Protein AF-A0A086MCC2-F1 (afdb_monomer)

Foldseek 3Di:
DFEAEPVRDTQFDFPAWWAWPPPRFIWTWGWGDDPDPPDTFIATHGPVQWDDDPPYIYGDPDGSVVRVVGDTDDPPVNGIDGPPPPPPPPPPDD

pLDDT: mean 74.17, std 14.87, range [43.88, 90.19]

Radius of gyration: 15.37 Å; Cα contacts (8 Å, |Δi|>4): 164; chains: 1; bounding box: 36×29×47 Å

Solvent-accessible surface area (backbone atoms only — not comparable to full-atom values): 5680 Å² total; per-residue (Å²): 81,49,31,27,37,87,86,67,45,79,63,35,36,44,79,49,59,32,33,30,74,86,81,69,48,54,25,35,34,32,40,32,81,29,78,87,90,56,73,61,44,40,31,63,40,54,54,89,43,46,41,80,58,88,79,37,33,32,46,69,80,62,56,71,75,56,60,74,73,48,69,63,55,67,93,51,81,83,60,49,44,72,66,81,65,79,70,76,77,79,72,82,80,129

Sequence (94 aa):
MDLVGADGKGIGDIEGVVENNTDKKQFVVIERGGFLGFGAKAITLPLENIAVQGEKVTLRNMDVAQLAGLAEFKNDSNAFRDLDDRQQISVPQQ

Mean predicted aligned error: 10.33 Å

Nearest PDB structures (foldseek):
  3t6d-assembly1_H  TM=7.095E-01  e=4.259E-03  Blastochloris viridis
  3a1p-assembly2_C  TM=6.586E-01  e=1.941E-01  Thermus thermophilus HB8
  3h9n-assembly1_A  TM=6.160E-01  e=1.037E-01  Haemophilus influenzae
  6g4j-assembly1_A  TM=5.128E-01  e=5.935E+00  Bacillus subtilis subsp. subtilis str. 168
  7phv-assembly1_A  TM=3.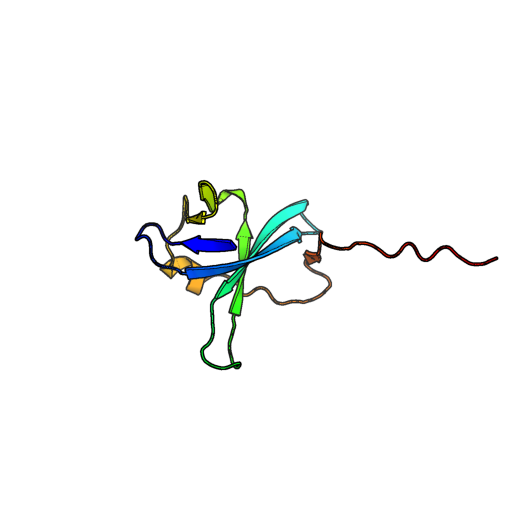300E-01  e=9.913E+00  Plasmodium falciparum 3D7

Structure (mmCIF, N/CA/C/O backbone):
data_AF-A0A086MCC2-F1
#
_entry.id   AF-A0A086MCC2-F1
#
loop_
_atom_site.group_PDB
_atom_site.id
_atom_site.type_symbol
_atom_site.label_atom_id
_atom_site.label_alt_id
_atom_site.label_comp_id
_atom_site.label_asym_id
_atom_site.label_entity_id
_atom_site.label_seq_id
_atom_site.pdbx_PDB_ins_code
_atom_site.Cartn_x
_atom_site.Cartn_y
_atom_site.Cartn_z
_atom_site.occupancy
_atom_site.B_iso_or_equ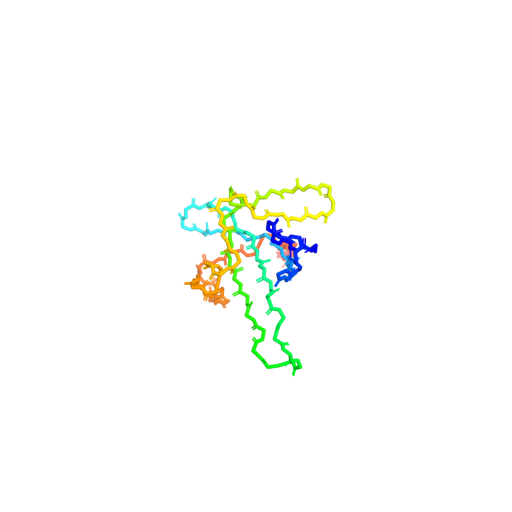iv
_atom_site.auth_seq_id
_atom_site.auth_comp_id
_atom_site.auth_asym_id
_atom_site.auth_atom_id
_atom_site.pdbx_PDB_model_num
ATOM 1 N N . MET A 1 1 ? -1.164 -10.144 3.523 1.00 84.25 1 MET A N 1
ATOM 2 C CA . MET A 1 1 ? -2.593 -10.455 3.247 1.00 84.25 1 MET A CA 1
ATOM 3 C C . MET A 1 1 ? -2.794 -10.406 1.746 1.00 84.25 1 MET A C 1
ATOM 5 O O . MET A 1 1 ? -2.248 -9.494 1.136 1.00 84.25 1 MET A O 1
ATOM 9 N N . ASP A 1 2 ? -3.588 -11.306 1.172 1.00 88.38 2 ASP A N 1
ATOM 10 C CA . ASP A 1 2 ? -3.737 -11.371 -0.286 1.00 88.38 2 ASP A CA 1
ATOM 11 C C . ASP A 1 2 ? -4.689 -10.281 -0.792 1.00 88.38 2 ASP A C 1
ATOM 13 O O . ASP A 1 2 ? -5.840 -10.169 -0.339 1.00 88.38 2 ASP A O 1
ATOM 17 N N . LEU A 1 3 ? -4.230 -9.510 -1.779 1.00 87.81 3 LEU A N 1
ATOM 18 C CA . LEU A 1 3 ? -5.082 -8.610 -2.542 1.00 87.81 3 LEU A CA 1
ATOM 19 C C . LEU A 1 3 ? -5.599 -9.332 -3.786 1.00 87.81 3 LEU A C 1
ATOM 21 O O . LEU A 1 3 ? -4.833 -9.725 -4.668 1.00 87.81 3 LEU A O 1
ATOM 25 N N . VAL A 1 4 ? -6.919 -9.438 -3.890 1.00 89.31 4 VAL A N 1
ATOM 26 C CA . VAL A 1 4 ? -7.616 -10.049 -5.020 1.00 89.31 4 VAL A CA 1
ATOM 27 C C . VAL A 1 4 ? -8.444 -9.021 -5.789 1.00 89.31 4 VAL A C 1
ATOM 29 O O . VAL A 1 4 ? -9.061 -8.114 -5.226 1.00 89.31 4 VAL A O 1
ATOM 32 N N . GLY A 1 5 ? -8.458 -9.160 -7.111 1.00 86.00 5 GLY A N 1
ATOM 33 C CA . GLY A 1 5 ? -9.313 -8.376 -7.991 1.00 86.00 5 GLY A CA 1
ATOM 34 C C . GLY A 1 5 ? -10.776 -8.786 -7.892 1.00 86.00 5 GLY A C 1
ATOM 35 O O . GLY A 1 5 ? -11.119 -9.826 -7.329 1.00 86.00 5 GLY A O 1
ATOM 36 N N . ALA A 1 6 ? -11.646 -7.978 -8.498 1.00 81.75 6 ALA A N 1
ATOM 37 C CA . ALA A 1 6 ? -13.063 -8.311 -8.643 1.00 81.75 6 ALA A CA 1
ATOM 38 C C . ALA A 1 6 ? -13.286 -9.608 -9.451 1.00 81.75 6 ALA A C 1
ATOM 40 O O . ALA A 1 6 ? -14.299 -10.279 -9.277 1.00 81.75 6 ALA A O 1
ATOM 41 N N . ASP A 1 7 ? -12.321 -9.992 -10.293 1.00 82.25 7 ASP A N 1
ATOM 42 C CA . ASP A 1 7 ? -12.296 -11.255 -11.037 1.00 82.25 7 ASP A CA 1
ATOM 43 C C . ASP A 1 7 ? -11.765 -12.446 -10.213 1.00 82.25 7 ASP A C 1
ATOM 45 O O . ASP A 1 7 ? -11.639 -13.554 -10.734 1.00 82.25 7 ASP A O 1
ATOM 49 N N . GLY A 1 8 ? -11.441 -12.228 -8.934 1.00 82.31 8 GLY A N 1
ATOM 50 C CA . GLY A 1 8 ? -10.912 -13.239 -8.022 1.00 82.31 8 GLY A CA 1
ATOM 51 C C . GLY A 1 8 ? -9.436 -13.577 -8.234 1.00 82.31 8 GLY A C 1
ATOM 52 O O . GLY A 1 8 ? -8.928 -14.479 -7.566 1.00 82.31 8 GLY A O 1
ATOM 53 N N . LYS A 1 9 ? -8.728 -12.884 -9.136 1.00 83.19 9 LYS A N 1
ATOM 54 C CA . LYS A 1 9 ? -7.296 -13.117 -9.360 1.00 83.19 9 LYS A CA 1
ATOM 55 C C . LYS A 1 9 ? -6.448 -12.382 -8.333 1.00 83.19 9 LYS A C 1
ATOM 57 O O . LYS A 1 9 ? -6.737 -11.238 -7.991 1.00 83.19 9 LYS A O 1
ATOM 62 N N . GLY A 1 10 ? -5.374 -13.029 -7.885 1.00 85.50 10 GLY A N 1
ATOM 63 C CA . GLY A 1 10 ? -4.358 -12.395 -7.047 1.00 85.50 10 GLY A CA 1
ATOM 64 C C . GLY A 1 10 ? -3.664 -11.262 -7.801 1.00 85.50 10 GLY A C 1
ATOM 65 O O . GLY A 1 10 ? -3.174 -11.456 -8.913 1.00 85.50 10 GLY A O 1
ATOM 66 N N . ILE A 1 11 ? -3.665 -10.076 -7.202 1.00 85.19 11 ILE A N 1
ATOM 67 C CA . ILE A 1 11 ? -3.009 -8.869 -7.717 1.00 85.19 11 ILE A CA 1
ATOM 68 C C . ILE A 1 11 ? -1.608 -8.731 -7.120 1.00 85.19 11 ILE A C 1
ATOM 70 O O . ILE A 1 11 ? -0.685 -8.287 -7.804 1.00 85.19 11 ILE A O 1
ATOM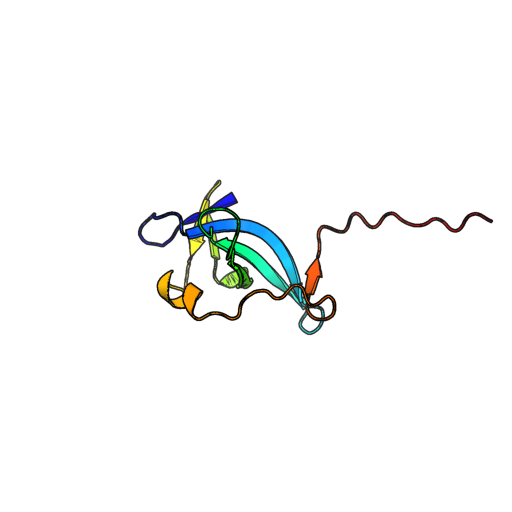 74 N N . GLY A 1 12 ? -1.477 -9.070 -5.840 1.00 86.19 12 GLY A N 1
ATOM 75 C CA . GLY A 1 12 ? -0.268 -8.905 -5.047 1.00 86.19 12 GLY A CA 1
ATOM 76 C C . GLY A 1 12 ? -0.564 -9.050 -3.560 1.00 86.19 12 GLY A C 1
ATOM 77 O O . GLY A 1 12 ? -1.651 -9.494 -3.175 1.00 86.19 12 GLY A O 1
ATOM 78 N N . ASP A 1 13 ? 0.389 -8.610 -2.751 1.00 87.12 13 ASP A N 1
ATOM 79 C CA . ASP A 1 13 ? 0.390 -8.789 -1.307 1.00 87.12 13 ASP A CA 1
ATOM 80 C C . ASP A 1 13 ? 0.338 -7.438 -0.599 1.00 87.12 13 ASP A C 1
ATOM 82 O O . ASP A 1 13 ? 0.992 -6.474 -0.994 1.00 87.12 13 ASP A O 1
ATOM 86 N N . ILE A 1 14 ? -0.486 -7.348 0.443 1.00 86.94 14 ILE A N 1
ATOM 87 C CA . ILE A 1 14 ? -0.507 -6.180 1.324 1.00 86.94 14 ILE A CA 1
ATOM 88 C C . ILE A 1 14 ? 0.621 -6.324 2.337 1.00 86.94 14 ILE A C 1
ATOM 90 O O . ILE A 1 14 ? 0.571 -7.236 3.170 1.00 86.94 14 ILE A O 1
ATOM 94 N N . GLU A 1 15 ? 1.560 -5.383 2.271 1.00 85.88 15 GLU A N 1
ATOM 95 C CA . GLU A 1 15 ? 2.709 -5.254 3.172 1.00 85.88 15 GLU A CA 1
ATOM 96 C C . GLU A 1 15 ? 2.313 -4.567 4.483 1.00 85.88 15 GLU A C 1
ATOM 98 O O . GLU A 1 15 ? 2.708 -4.988 5.566 1.00 85.88 15 GLU A O 1
ATOM 103 N N . GLY A 1 16 ? 1.483 -3.522 4.406 1.00 86.19 16 GLY A N 1
ATOM 104 C CA . GLY A 1 16 ? 1.115 -2.748 5.587 1.00 86.19 16 GLY A CA 1
ATOM 105 C C . GLY A 1 16 ? 0.224 -1.548 5.297 1.00 86.19 16 GLY A C 1
ATOM 106 O O . GLY A 1 16 ? -0.332 -1.402 4.205 1.00 86.19 16 GLY A O 1
ATOM 107 N N . VAL A 1 17 ? 0.078 -0.684 6.303 1.00 86.75 17 VAL A N 1
ATOM 108 C CA . VAL A 1 17 ? -0.690 0.565 6.223 1.00 86.75 17 VAL A CA 1
ATOM 109 C C . VAL A 1 17 ? 0.207 1.732 6.611 1.00 86.75 17 VAL A C 1
ATOM 111 O O . VAL A 1 17 ? 0.798 1.736 7.688 1.00 86.75 17 VAL A O 1
ATOM 114 N N . VAL A 1 18 ? 0.260 2.744 5.753 1.00 85.50 18 VAL A N 1
ATOM 115 C CA . VAL A 1 18 ? 0.996 3.991 5.974 1.00 85.50 18 VAL A CA 1
ATOM 116 C C . VAL A 1 18 ? 0.031 5.157 6.118 1.00 85.50 18 VAL A C 1
ATOM 118 O O . VAL A 1 18 ? -1.070 5.149 5.563 1.00 85.50 18 VAL A O 1
ATOM 121 N N . GLU A 1 19 ? 0.448 6.188 6.843 1.00 85.75 19 GLU A N 1
ATOM 122 C CA . GLU A 1 19 ? -0.274 7.456 6.923 1.00 85.75 19 GLU A CA 1
ATOM 123 C C . GLU A 1 19 ? 0.517 8.541 6.199 1.00 85.75 19 GLU A C 1
ATOM 125 O O . GLU A 1 19 ? 1.730 8.695 6.376 1.00 85.75 19 GLU A O 1
ATOM 130 N N . ASN A 1 20 ? -0.178 9.320 5.376 1.00 80.75 20 ASN A N 1
ATOM 131 C CA . ASN A 1 20 ? 0.404 10.504 4.770 1.00 80.75 20 ASN A CA 1
ATOM 132 C C . ASN A 1 20 ? 0.490 11.628 5.814 1.00 80.75 20 ASN A C 1
ATOM 134 O O . ASN A 1 20 ? -0.495 12.003 6.451 1.00 80.75 20 ASN A O 1
ATOM 138 N N . ASN A 1 21 ? 1.683 12.199 5.975 1.00 78.50 21 ASN A N 1
ATOM 139 C CA . ASN A 1 21 ? 1.936 13.233 6.979 1.00 78.50 21 ASN A CA 1
ATOM 140 C C . ASN A 1 21 ? 1.232 14.568 6.689 1.00 78.50 21 ASN A C 1
ATOM 142 O O . ASN A 1 21 ? 1.017 15.346 7.616 1.00 78.50 21 ASN A O 1
ATOM 146 N N . THR A 1 22 ? 0.886 14.831 5.427 1.00 78.50 22 THR A N 1
ATOM 147 C CA . THR A 1 22 ? 0.288 16.092 4.974 1.00 78.50 22 THR A CA 1
ATOM 148 C C . THR A 1 22 ? -1.214 16.129 5.225 1.00 78.50 22 THR A C 1
ATOM 150 O O . THR A 1 22 ? -1.716 17.095 5.792 1.00 78.50 22 THR A O 1
ATOM 153 N N . ASP A 1 23 ? -1.938 15.091 4.804 1.00 82.94 23 ASP A N 1
ATOM 154 C CA . ASP A 1 23 ? -3.406 15.058 4.849 1.00 82.94 23 ASP A CA 1
ATOM 155 C C . ASP A 1 23 ? -3.974 14.056 5.864 1.00 82.94 23 ASP A C 1
ATOM 157 O O . ASP A 1 23 ? -5.193 13.955 6.001 1.00 82.94 23 ASP A O 1
ATOM 161 N N . LYS A 1 24 ? -3.105 13.337 6.590 1.00 82.12 24 LYS A N 1
ATOM 162 C CA . LYS A 1 24 ? -3.478 12.336 7.600 1.00 82.12 24 LYS A CA 1
ATOM 163 C C . LYS A 1 24 ? -4.352 11.204 7.061 1.00 82.12 24 LYS A C 1
ATOM 165 O O . LYS A 1 24 ? -5.032 10.524 7.827 1.00 82.12 24 LYS A O 1
ATOM 170 N N . LYS A 1 25 ? -4.338 10.970 5.745 1.00 86.00 25 LYS A N 1
ATOM 171 C CA . LYS A 1 25 ? -5.051 9.842 5.145 1.00 86.00 25 LYS A CA 1
ATOM 172 C C . LYS A 1 25 ? -4.235 8.562 5.254 1.00 86.00 25 LYS A C 1
ATOM 174 O O . LYS A 1 25 ? -3.012 8.569 5.113 1.00 86.00 25 LYS A O 1
ATOM 179 N N . GLN A 1 26 ? -4.944 7.460 5.473 1.00 87.75 26 GLN A N 1
ATOM 180 C CA . GLN A 1 26 ? -4.361 6.128 5.556 1.00 87.75 26 GLN A CA 1
ATOM 181 C C . GLN A 1 26 ? -4.383 5.445 4.187 1.00 87.75 26 GLN A C 1
ATOM 183 O O . GLN A 1 26 ? -5.401 5.437 3.485 1.00 87.75 26 GLN A O 1
ATOM 188 N N . PHE A 1 27 ? -3.261 4.829 3.838 1.00 87.31 27 PHE A N 1
ATOM 189 C 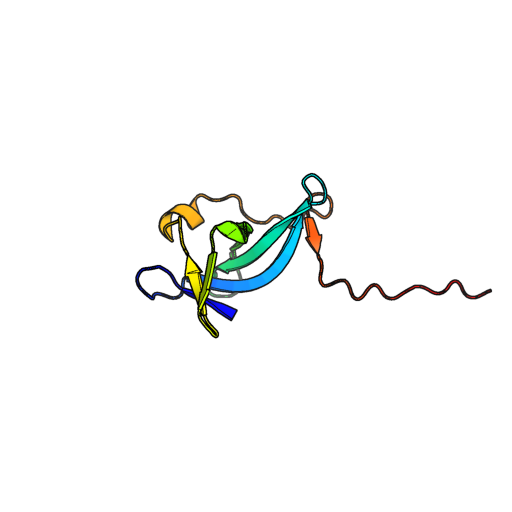CA . PHE A 1 27 ? -3.059 4.114 2.590 1.00 87.31 27 PHE A CA 1
ATOM 190 C C . PHE A 1 27 ? -2.536 2.714 2.888 1.00 87.31 27 PHE A C 1
ATOM 192 O O . PHE A 1 27 ? -1.653 2.548 3.722 1.00 87.31 27 PHE A O 1
ATOM 199 N N . VAL A 1 28 ? -3.046 1.706 2.190 1.00 88.56 28 VAL A N 1
ATOM 200 C CA . VAL A 1 28 ? -2.440 0.375 2.187 1.00 88.56 28 VAL A CA 1
ATOM 201 C C . VAL A 1 28 ? -1.285 0.346 1.199 1.00 88.56 28 VAL A C 1
ATOM 203 O O . VAL A 1 28 ? -1.409 0.865 0.088 1.00 88.56 28 VAL A O 1
ATOM 206 N N . VAL A 1 29 ? -0.177 -0.265 1.598 1.00 87.31 29 VAL A N 1
ATOM 207 C CA . VAL A 1 29 ? 0.958 -0.548 0.721 1.00 87.31 29 VAL A CA 1
ATOM 208 C C . VAL A 1 29 ? 0.770 -1.948 0.161 1.00 87.31 29 VAL A C 1
ATOM 210 O O . VAL A 1 29 ? 0.595 -2.909 0.910 1.00 87.31 29 VAL A O 1
ATOM 213 N N . ILE A 1 30 ? 0.770 -2.043 -1.163 1.00 87.06 30 ILE A N 1
ATOM 214 C CA . ILE A 1 30 ? 0.605 -3.292 -1.896 1.00 87.06 30 ILE A CA 1
ATOM 215 C C . ILE A 1 30 ? 1.849 -3.511 -2.734 1.00 87.06 30 ILE A C 1
ATOM 217 O O . ILE A 1 30 ? 2.174 -2.682 -3.588 1.00 87.06 30 ILE A O 1
ATOM 221 N N . GLU A 1 31 ? 2.501 -4.646 -2.541 1.00 83.62 31 GLU A N 1
ATOM 222 C CA . GLU A 1 31 ? 3.569 -5.101 -3.410 1.00 83.62 31 GLU A CA 1
ATOM 223 C C . GLU A 1 31 ? 2.989 -5.986 -4.514 1.00 83.62 31 GLU A C 1
ATOM 225 O O . GLU A 1 31 ? 2.337 -7.002 -4.265 1.00 83.62 31 GLU A O 1
ATOM 230 N N . ARG A 1 32 ? 3.204 -5.592 -5.773 1.00 83.00 32 ARG A N 1
ATOM 231 C CA . ARG A 1 32 ? 2.887 -6.450 -6.917 1.00 83.00 32 ARG A CA 1
ATOM 232 C C . ARG A 1 32 ? 4.159 -7.137 -7.387 1.00 83.00 32 ARG A C 1
ATOM 234 O O . ARG A 1 32 ? 5.096 -6.468 -7.833 1.00 83.00 32 ARG A O 1
ATOM 241 N N . GLY A 1 33 ? 4.150 -8.466 -7.298 1.00 64.56 33 GLY A N 1
ATOM 242 C CA . GLY A 1 33 ? 5.292 -9.329 -7.578 1.00 64.56 33 GLY A CA 1
ATOM 243 C C . GLY A 1 33 ? 5.935 -9.068 -8.942 1.00 64.56 33 GLY A C 1
ATOM 244 O O . GLY A 1 33 ? 5.334 -9.298 -9.993 1.00 64.56 33 GLY A O 1
ATOM 245 N N . GLY A 1 34 ? 7.189 -8.617 -8.902 1.00 57.12 34 GLY A N 1
ATOM 246 C CA . GLY A 1 34 ? 8.131 -8.695 -10.010 1.00 57.12 34 GLY A CA 1
ATOM 247 C C . GLY A 1 34 ? 8.783 -10.073 -10.001 1.00 57.12 34 GLY A C 1
ATOM 248 O O . GLY A 1 34 ? 9.219 -10.556 -8.957 1.00 57.12 34 GLY A O 1
ATOM 249 N N . PHE A 1 35 ? 8.834 -10.745 -11.147 1.00 48.25 35 PHE A N 1
ATOM 250 C CA . PHE A 1 35 ? 9.517 -12.032 -11.234 1.0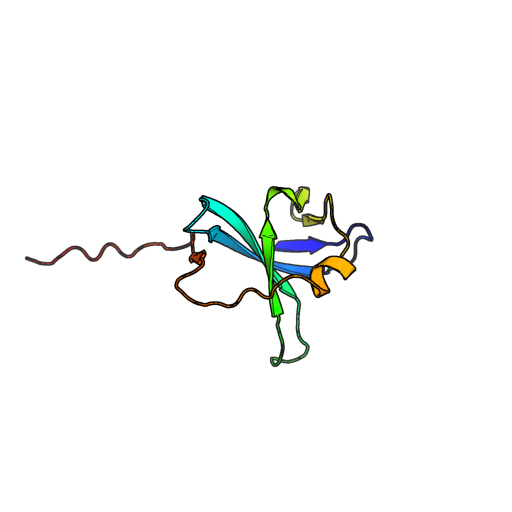0 48.25 35 PHE A CA 1
ATOM 251 C C . PHE A 1 35 ? 11.004 -11.862 -10.851 1.00 48.25 35 PHE A C 1
ATOM 253 O O . PHE A 1 35 ? 11.719 -11.080 -11.470 1.00 48.25 35 PHE A O 1
ATOM 260 N N . LEU A 1 36 ? 11.473 -12.629 -9.857 1.00 56.28 36 LEU A N 1
ATOM 261 C CA . LEU A 1 36 ? 12.897 -12.875 -9.559 1.00 56.28 36 LEU A CA 1
ATOM 262 C C . LEU A 1 36 ? 13.741 -11.657 -9.117 1.00 56.28 36 LEU A C 1
ATOM 264 O O . LEU A 1 36 ? 14.866 -11.475 -9.579 1.00 56.28 36 LEU A O 1
ATOM 268 N N . GLY A 1 37 ? 13.245 -10.852 -8.174 1.00 50.78 37 GLY A N 1
ATOM 269 C CA . GLY A 1 37 ? 14.100 -9.926 -7.407 1.00 50.78 37 GLY A CA 1
ATOM 270 C C . GLY A 1 37 ? 14.531 -8.646 -8.131 1.00 50.78 37 GLY A C 1
ATOM 271 O O . GLY A 1 37 ? 15.281 -7.853 -7.568 1.00 50.78 37 GLY A O 1
ATOM 272 N N . PHE A 1 38 ? 14.025 -8.398 -9.341 1.00 52.78 38 PHE A N 1
ATOM 273 C CA . PHE A 1 38 ? 14.150 -7.119 -10.036 1.00 52.78 38 PHE A CA 1
ATOM 274 C C . PHE A 1 38 ? 12.767 -6.646 -10.492 1.00 52.78 38 PHE A C 1
ATOM 276 O O . PHE A 1 38 ? 12.100 -7.308 -11.282 1.00 52.78 38 PHE A O 1
ATOM 283 N N . GLY A 1 39 ? 12.337 -5.477 -10.011 1.00 58.88 39 GLY A N 1
ATOM 284 C CA . GLY A 1 39 ? 11.123 -4.817 -10.503 1.00 58.88 39 GLY A CA 1
ATOM 285 C C . GLY A 1 39 ? 9.833 -5.133 -9.747 1.00 58.88 39 GLY A C 1
ATOM 286 O O . GLY A 1 39 ? 8.758 -4.915 -10.305 1.00 58.88 39 GLY A O 1
ATOM 287 N N . ALA A 1 40 ? 9.915 -5.609 -8.499 1.00 68.38 40 ALA A N 1
ATOM 288 C CA . ALA A 1 40 ? 8.775 -5.523 -7.590 1.00 68.38 40 ALA A CA 1
ATOM 289 C C . ALA A 1 40 ? 8.383 -4.046 -7.432 1.00 68.38 40 ALA A C 1
ATOM 291 O O . ALA A 1 40 ? 9.238 -3.184 -7.210 1.00 68.38 40 ALA A O 1
ATOM 292 N N . LYS A 1 41 ? 7.099 -3.750 -7.634 1.00 75.75 41 LYS A N 1
ATOM 293 C CA . LYS A 1 41 ? 6.563 -2.389 -7.555 1.00 75.75 41 LYS A CA 1
ATOM 294 C C . LYS A 1 41 ? 5.605 -2.324 -6.383 1.00 75.75 41 LYS A C 1
ATOM 296 O O . LYS A 1 41 ? 4.570 -2.991 -6.400 1.00 75.75 41 LYS A O 1
ATOM 301 N N . ALA A 1 42 ? 5.949 -1.496 -5.406 1.00 80.19 42 ALA A N 1
ATOM 302 C CA . ALA A 1 42 ? 5.039 -1.111 -4.347 1.00 80.19 42 ALA A CA 1
ATOM 303 C C . ALA A 1 42 ? 4.123 0.009 -4.854 1.00 80.19 42 ALA A C 1
ATOM 305 O O . ALA A 1 42 ? 4.573 0.944 -5.519 1.00 80.19 42 ALA A O 1
ATOM 306 N N . ILE A 1 43 ? 2.834 -0.080 -4.552 1.00 84.31 43 ILE A N 1
ATOM 307 C CA . ILE A 1 43 ? 1.838 0.961 -4.823 1.00 84.31 43 ILE A CA 1
ATOM 308 C C . ILE A 1 43 ? 1.057 1.249 -3.544 1.00 84.31 43 ILE A C 1
ATOM 310 O O . ILE A 1 43 ? 0.842 0.350 -2.731 1.00 84.31 43 ILE A O 1
ATOM 314 N N . THR A 1 44 ? 0.609 2.490 -3.371 1.00 85.81 44 THR A N 1
ATOM 315 C CA . THR A 1 44 ? -0.275 2.869 -2.265 1.00 85.81 44 THR A CA 1
ATOM 316 C C . THR A 1 44 ? -1.708 3.040 -2.739 1.00 85.81 44 THR A C 1
ATOM 318 O O . THR A 1 44 ? -1.978 3.710 -3.737 1.00 85.81 44 THR A O 1
ATOM 321 N N . LEU A 1 45 ? -2.649 2.454 -2.000 1.00 85.12 45 LEU A N 1
ATOM 322 C CA . LEU A 1 45 ? -4.080 2.625 -2.232 1.00 85.12 45 LEU A CA 1
ATOM 323 C C . LEU A 1 45 ? -4.766 3.217 -1.003 1.00 85.12 45 LEU A C 1
ATOM 325 O O . LEU A 1 45 ? -4.548 2.724 0.099 1.00 85.12 45 LEU A O 1
ATOM 329 N N . PRO A 1 46 ? -5.636 4.227 -1.164 1.00 88.19 46 PRO A N 1
ATOM 330 C CA . PRO A 1 46 ? -6.488 4.688 -0.075 1.00 88.19 46 PRO A CA 1
ATOM 331 C C . PRO A 1 46 ? -7.305 3.531 0.509 1.00 88.19 46 PRO A C 1
ATOM 333 O O . PRO A 1 46 ? -7.899 2.760 -0.252 1.00 88.19 46 PRO A O 1
ATOM 336 N N . LEU A 1 47 ? -7.387 3.432 1.842 1.00 87.44 47 LEU A N 1
ATOM 337 C CA . LEU A 1 47 ? -8.172 2.377 2.507 1.00 87.44 47 LEU A CA 1
ATOM 338 C C . LEU A 1 47 ? -9.642 2.352 2.051 1.00 87.44 47 LEU A C 1
ATOM 340 O O . LEU A 1 47 ? -10.264 1.298 2.003 1.00 87.44 47 LEU A O 1
ATOM 344 N N . GLU A 1 48 ? -10.195 3.505 1.679 1.00 88.81 48 GLU A N 1
ATOM 345 C CA . GLU A 1 48 ? -11.568 3.647 1.175 1.00 88.81 48 GLU A CA 1
ATOM 346 C C . GLU A 1 48 ? -11.834 2.914 -0.154 1.00 88.81 48 GLU A C 1
ATOM 348 O O . GLU A 1 48 ? -12.982 2.584 -0.459 1.00 88.81 48 GLU A O 1
ATOM 353 N N . ASN A 1 49 ? -10.787 2.622 -0.933 1.00 88.38 49 ASN A N 1
ATOM 354 C CA . ASN A 1 49 ? -10.900 1.959 -2.234 1.00 88.38 49 ASN A CA 1
ATOM 355 C C . ASN A 1 49 ? -10.816 0.430 -2.152 1.00 88.38 49 ASN A C 1
ATOM 357 O O . ASN A 1 49 ? -11.025 -0.251 -3.163 1.00 88.38 49 ASN A O 1
ATOM 361 N N . ILE A 1 50 ? -10.538 -0.110 -0.966 1.00 88.38 50 ILE A N 1
ATOM 362 C CA . ILE A 1 50 ? -10.454 -1.545 -0.714 1.00 88.38 50 ILE A CA 1
ATOM 363 C C . ILE A 1 50 ? -11.570 -2.010 0.226 1.00 88.38 50 ILE A C 1
ATOM 365 O O . ILE A 1 50 ? -12.170 -1.245 0.979 1.00 88.38 50 ILE A O 1
ATOM 369 N N . ALA A 1 51 ? -11.873 -3.300 0.176 1.00 89.25 51 ALA A N 1
ATOM 370 C CA . ALA A 1 51 ? -12.830 -3.957 1.045 1.00 89.25 51 ALA A CA 1
ATOM 371 C C . ALA A 1 51 ? -12.211 -5.229 1.616 1.00 89.25 51 ALA A C 1
ATOM 373 O O . ALA A 1 51 ? -11.828 -6.133 0.872 1.00 89.25 51 ALA A O 1
ATOM 374 N N . VAL A 1 52 ? -12.142 -5.297 2.943 1.00 88.25 52 VAL A N 1
ATOM 375 C CA . VAL A 1 52 ? -11.687 -6.483 3.668 1.00 88.25 52 VAL A CA 1
ATOM 376 C C . VAL A 1 52 ? -12.854 -7.462 3.778 1.00 88.25 52 VAL A C 1
ATOM 378 O O . VAL A 1 52 ? -13.917 -7.115 4.291 1.00 88.25 52 VAL A O 1
ATOM 381 N N . GLN A 1 53 ? -12.661 -8.676 3.273 1.00 86.75 53 GLN A N 1
ATOM 382 C CA . GLN A 1 53 ? -13.624 -9.773 3.310 1.00 86.75 53 GLN A CA 1
ATOM 383 C C . GLN A 1 53 ? -12.960 -10.991 3.962 1.00 86.75 53 GLN A C 1
ATOM 385 O O . GLN A 1 53 ? -12.342 -11.822 3.295 1.00 86.75 53 GLN A O 1
ATOM 390 N N . GLY A 1 54 ? -13.066 -11.077 5.290 1.00 85.62 54 GLY A N 1
ATOM 391 C CA . GLY A 1 54 ? -12.378 -12.101 6.077 1.00 85.62 54 GLY A CA 1
ATOM 392 C C . GLY A 1 54 ? -10.862 -11.920 6.005 1.00 85.62 54 GLY A C 1
ATOM 393 O O . GLY A 1 54 ? -10.346 -10.899 6.444 1.00 85.62 54 GLY A O 1
ATOM 394 N N . GLU A 1 55 ? -10.166 -12.900 5.430 1.00 84.31 55 GLU A N 1
ATOM 395 C CA . GLU A 1 55 ? -8.702 -12.895 5.267 1.00 84.31 55 GLU A CA 1
ATOM 396 C C . GLU A 1 55 ? -8.232 -12.290 3.933 1.00 84.31 55 GLU A C 1
ATOM 398 O O . GLU A 1 55 ? -7.032 -12.152 3.704 1.00 84.31 55 GLU A O 1
ATOM 403 N N . LYS A 1 56 ? -9.165 -11.931 3.041 1.00 85.44 56 LYS A N 1
ATOM 404 C CA . LYS A 1 56 ? -8.863 -11.401 1.706 1.00 85.44 56 LYS A CA 1
ATOM 405 C C . LYS A 1 56 ? -9.223 -9.933 1.601 1.00 85.44 56 LYS A C 1
ATOM 407 O O . LYS A 1 56 ? -10.217 -9.481 2.172 1.00 85.44 56 LYS A O 1
ATOM 412 N N . VAL A 1 57 ? -8.467 -9.202 0.794 1.00 90.00 57 VAL A N 1
ATOM 413 C CA . VAL A 1 57 ? -8.786 -7.818 0.449 1.00 90.00 57 VAL A CA 1
ATOM 414 C C . VAL A 1 57 ? -9.184 -7.739 -1.016 1.00 90.00 57 VAL A C 1
ATOM 416 O O . VAL A 1 57 ? -8.535 -8.317 -1.876 1.00 90.00 57 VAL A O 1
ATOM 419 N N . THR A 1 58 ? -10.274 -7.031 -1.295 1.00 90.19 58 THR A N 1
ATOM 420 C CA . THR A 1 58 ? -10.841 -6.838 -2.638 1.00 90.19 58 THR A CA 1
ATOM 421 C C . THR A 1 58 ? -10.851 -5.364 -3.015 1.00 90.19 58 THR A C 1
ATOM 423 O O . THR A 1 58 ? -11.004 -4.508 -2.146 1.00 90.19 58 THR A O 1
ATOM 426 N N . LEU A 1 59 ? -10.722 -5.047 -4.302 1.00 88.06 59 LEU A N 1
ATOM 427 C CA . LEU A 1 59 ? -10.942 -3.684 -4.797 1.00 88.06 59 LEU A CA 1
ATOM 428 C C . LEU A 1 59 ? -12.446 -3.389 -4.869 1.00 88.06 59 LEU A C 1
ATOM 430 O O . LEU A 1 59 ? -13.210 -4.214 -5.368 1.00 88.06 59 LEU A O 1
ATOM 434 N N . ARG A 1 60 ? -12.877 -2.220 -4.377 1.00 84.06 60 ARG A N 1
ATOM 435 C CA . ARG A 1 60 ? -14.300 -1.831 -4.366 1.00 84.06 60 ARG A CA 1
ATOM 436 C C . ARG A 1 60 ? -14.675 -0.916 -5.530 1.00 84.06 60 ARG A C 1
ATOM 438 O O . ARG A 1 60 ? -15.696 -1.128 -6.169 1.00 84.06 60 ARG A O 1
ATOM 445 N N . ASN A 1 61 ? -13.842 0.091 -5.788 1.00 79.06 61 ASN A N 1
ATOM 446 C CA . ASN A 1 61 ? -14.132 1.180 -6.729 1.00 79.06 61 ASN A CA 1
ATOM 447 C C . ASN A 1 61 ? -13.088 1.280 -7.852 1.00 79.06 61 ASN A C 1
ATOM 449 O O . ASN A 1 61 ? -12.908 2.349 -8.431 1.00 79.06 61 ASN A O 1
ATOM 453 N N . MET A 1 62 ? -12.331 0.210 -8.103 1.00 77.94 62 MET A N 1
ATOM 454 C CA . MET A 1 62 ? -11.183 0.260 -9.002 1.00 77.94 62 MET A CA 1
ATOM 455 C C . MET A 1 62 ? -10.893 -1.099 -9.632 1.00 77.94 62 MET A C 1
ATOM 457 O O . MET A 1 62 ? -11.044 -2.130 -8.979 1.00 77.94 62 MET A O 1
ATOM 461 N N . ASP A 1 63 ? -10.412 -1.083 -10.873 1.00 82.56 63 ASP A N 1
ATOM 462 C CA . ASP A 1 63 ? -9.949 -2.283 -11.570 1.00 82.56 63 ASP A CA 1
ATOM 463 C C . ASP A 1 63 ? -8.440 -2.489 -11.417 1.00 82.56 63 ASP A C 1
ATOM 465 O O . ASP A 1 63 ? -7.656 -1.544 -11.321 1.00 82.56 63 ASP A O 1
ATOM 469 N N . VAL A 1 64 ? -8.003 -3.746 -11.516 1.00 77.12 64 VAL A N 1
ATOM 470 C CA . VAL A 1 64 ? -6.578 -4.128 -11.467 1.00 77.12 64 VAL A CA 1
ATOM 471 C C . VAL A 1 64 ? -5.745 -3.396 -12.524 1.00 77.12 64 VAL A C 1
ATOM 473 O O . VAL A 1 64 ? -4.598 -3.023 -12.280 1.00 77.12 64 VAL A O 1
ATOM 476 N N . ALA A 1 65 ? -6.329 -3.150 -13.698 1.00 79.81 65 ALA A N 1
ATOM 477 C CA . ALA A 1 65 ? -5.676 -2.417 -14.778 1.00 79.81 65 ALA A CA 1
ATOM 478 C C . ALA A 1 65 ? -5.381 -0.956 -14.396 1.00 79.81 65 ALA A C 1
ATOM 480 O O . ALA A 1 65 ? -4.339 -0.422 -14.771 1.00 79.81 65 ALA A O 1
ATOM 481 N N . GLN A 1 66 ? -6.257 -0.327 -13.607 1.00 77.75 66 GLN A N 1
ATOM 482 C CA . GLN A 1 66 ? -6.075 1.050 -13.145 1.00 77.75 66 GLN A CA 1
ATOM 483 C C . GLN A 1 66 ? -4.940 1.142 -12.118 1.00 77.75 66 GLN A C 1
ATOM 485 O O . GLN A 1 66 ? -4.201 2.123 -12.125 1.00 77.75 66 GLN A O 1
ATOM 490 N N . LEU A 1 67 ? -4.707 0.082 -11.332 1.00 76.38 67 LEU A N 1
ATOM 491 C CA . LEU A 1 67 ? -3.573 0.004 -10.403 1.00 76.38 67 LEU A CA 1
ATOM 492 C C . LEU A 1 67 ? -2.213 0.115 -11.095 1.00 76.38 67 LEU A C 1
ATOM 494 O O . LEU A 1 67 ? -1.259 0.597 -10.497 1.00 76.38 67 LEU A O 1
ATOM 498 N N . ALA A 1 68 ? -2.096 -0.340 -12.347 1.00 70.62 68 ALA A N 1
ATOM 499 C CA . ALA A 1 68 ? -0.844 -0.240 -13.094 1.00 70.62 68 ALA A CA 1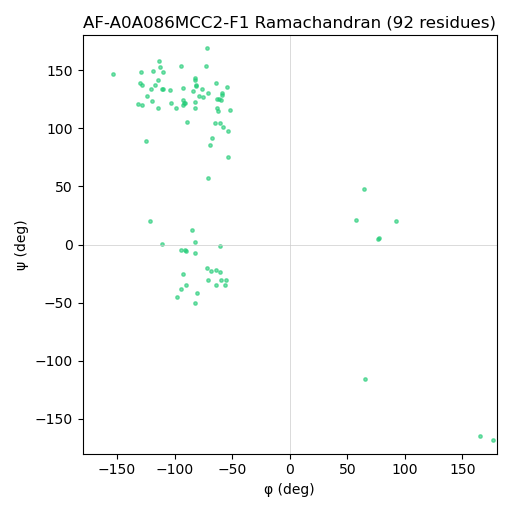
ATOM 500 C C . ALA A 1 68 ? -0.504 1.197 -13.523 1.00 70.62 68 ALA A C 1
ATOM 502 O O . ALA A 1 68 ? 0.659 1.469 -13.812 1.00 70.62 68 ALA A O 1
ATOM 503 N N . GLY A 1 69 ? -1.500 2.086 -13.570 1.00 71.94 69 GLY A N 1
ATOM 504 C CA . GLY A 1 69 ? -1.322 3.507 -13.869 1.00 71.94 69 GLY A CA 1
ATOM 505 C C . GLY A 1 69 ? -1.182 4.390 -12.629 1.00 71.94 69 GLY A C 1
ATOM 506 O O . GLY A 1 69 ? -0.969 5.592 -12.775 1.00 71.94 69 GLY A O 1
ATOM 507 N N . LEU A 1 70 ? -1.319 3.826 -11.424 1.00 72.06 70 LEU A N 1
ATOM 508 C CA . LEU A 1 70 ? -1.134 4.577 -10.188 1.00 72.06 70 LEU A CA 1
ATOM 509 C C . LEU A 1 70 ? 0.339 4.891 -9.944 1.00 72.06 70 LEU A C 1
ATOM 511 O O . LEU A 1 70 ? 1.237 4.173 -10.387 1.00 72.06 70 LEU A O 1
ATOM 515 N N . ALA A 1 71 ? 0.565 5.982 -9.212 1.00 66.12 71 ALA A N 1
ATOM 516 C CA . ALA A 1 71 ? 1.893 6.345 -8.759 1.00 66.12 71 ALA A CA 1
ATOM 517 C C . ALA A 1 71 ? 2.474 5.212 -7.903 1.00 66.12 71 ALA A C 1
ATOM 519 O O . ALA A 1 71 ? 1.832 4.712 -6.978 1.00 66.12 71 ALA A O 1
ATOM 520 N N . GLU A 1 72 ? 3.698 4.817 -8.230 1.00 69.50 72 GLU A N 1
ATOM 521 C CA . GLU A 1 72 ? 4.459 3.874 -7.423 1.00 69.50 72 GLU A CA 1
ATOM 522 C C . GLU A 1 72 ? 4.747 4.495 -6.059 1.00 69.50 72 GLU A C 1
ATOM 524 O O . GLU A 1 72 ? 5.098 5.677 -5.959 1.00 69.50 72 GLU A O 1
ATOM 529 N N . PHE A 1 73 ? 4.628 3.683 -5.012 1.00 68.94 73 PHE A N 1
ATOM 530 C CA . PHE A 1 73 ? 5.123 4.041 -3.699 1.00 68.94 73 PHE A CA 1
ATOM 531 C C . PHE A 1 73 ? 6.642 4.153 -3.787 1.00 68.94 73 PHE A C 1
ATOM 533 O O . PHE A 1 73 ? 7.366 3.162 -3.881 1.00 68.94 73 PHE A O 1
ATOM 540 N N . LYS A 1 74 ? 7.127 5.391 -3.803 1.00 63.12 74 LYS A N 1
ATOM 541 C CA . LYS A 1 74 ? 8.543 5.687 -3.631 1.00 63.12 74 LYS A CA 1
ATOM 542 C C . LYS A 1 74 ? 8.756 5.883 -2.143 1.00 63.12 74 LYS A C 1
ATOM 544 O O . LYS A 1 74 ? 8.110 6.750 -1.558 1.00 63.12 74 LYS A O 1
ATOM 549 N N . ASN A 1 75 ? 9.638 5.079 -1.552 1.00 55.38 75 ASN A N 1
ATOM 550 C CA . ASN A 1 75 ? 10.042 5.184 -0.149 1.00 55.38 75 ASN A CA 1
ATOM 551 C C . ASN A 1 75 ? 10.911 6.440 0.073 1.00 55.38 75 ASN A C 1
ATOM 553 O O . ASN A 1 75 ? 12.078 6.367 0.447 1.00 55.38 75 ASN A O 1
ATOM 557 N N . ASP A 1 76 ? 10.364 7.599 -0.280 1.00 56.00 76 ASP A N 1
ATOM 558 C CA . ASP A 1 76 ? 10.953 8.901 -0.044 1.00 56.00 76 ASP A CA 1
ATOM 559 C C . ASP A 1 76 ? 10.462 9.337 1.338 1.00 56.00 76 ASP A C 1
ATOM 561 O O . ASP A 1 76 ? 9.280 9.643 1.531 1.00 56.00 76 ASP A O 1
ATOM 565 N N . SER A 1 77 ? 11.359 9.280 2.324 1.00 52.59 77 SER A N 1
ATOM 566 C CA . SER A 1 77 ? 11.068 9.315 3.768 1.00 52.59 77 SER A CA 1
ATOM 567 C C . SER A 1 77 ? 10.353 10.583 4.268 1.00 52.59 77 SER A C 1
ATOM 569 O O . SER A 1 77 ? 10.037 1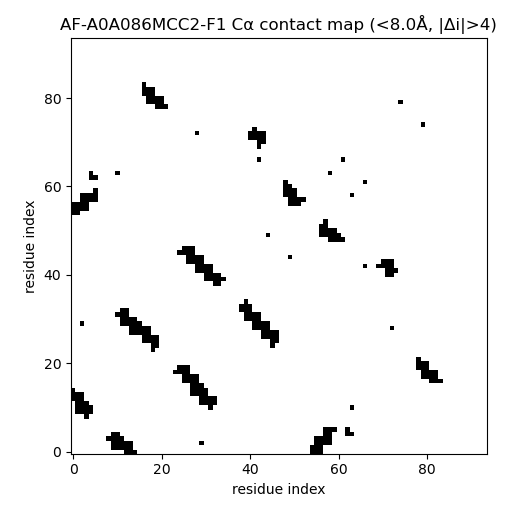0.691 5.449 1.00 52.59 77 SER A O 1
ATOM 571 N N . ASN A 1 78 ? 10.081 11.547 3.387 1.00 60.03 78 ASN A N 1
ATOM 572 C CA . ASN A 1 78 ? 9.355 12.777 3.694 1.00 60.03 78 ASN A CA 1
ATOM 573 C C . ASN A 1 78 ? 7.838 12.688 3.432 1.00 60.03 78 ASN A C 1
ATOM 575 O O . ASN A 1 78 ? 7.077 13.441 4.039 1.00 60.03 78 ASN A O 1
ATOM 579 N N . ALA A 1 79 ? 7.380 11.807 2.532 1.00 62.62 79 ALA A N 1
ATOM 580 C CA . ALA A 1 79 ? 5.985 11.797 2.070 1.00 62.62 79 ALA A CA 1
ATOM 581 C C . ALA A 1 79 ? 5.058 10.907 2.918 1.00 62.62 79 ALA A C 1
ATOM 583 O O . ALA A 1 79 ? 3.893 11.249 3.134 1.00 62.62 79 ALA A O 1
ATOM 584 N N . PHE A 1 80 ? 5.576 9.792 3.430 1.00 60.12 80 PHE A N 1
ATOM 585 C CA . PHE A 1 80 ? 4.805 8.801 4.177 1.00 60.12 80 PHE A CA 1
ATOM 586 C C . PHE A 1 80 ? 5.506 8.474 5.493 1.00 60.12 80 PHE A C 1
ATOM 588 O O . PHE A 1 80 ? 6.730 8.371 5.539 1.00 60.12 80 PHE A O 1
ATOM 595 N N . ARG A 1 81 ? 4.729 8.332 6.570 1.00 59.81 81 ARG A N 1
ATOM 596 C CA . ARG A 1 81 ? 5.207 7.797 7.846 1.00 59.81 81 ARG A CA 1
ATOM 597 C C . ARG A 1 81 ? 4.711 6.361 7.959 1.00 59.81 81 ARG A C 1
ATOM 599 O O . ARG A 1 81 ? 3.500 6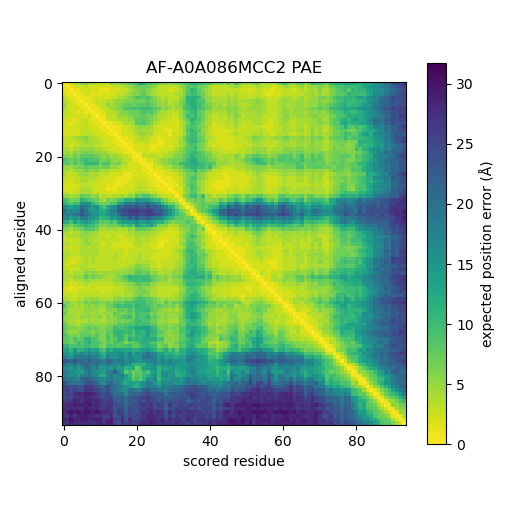.131 7.926 1.00 59.81 81 ARG A O 1
ATOM 606 N N . ASP A 1 82 ? 5.638 5.420 8.101 1.00 56.06 82 ASP A N 1
ATOM 607 C CA . ASP A 1 82 ? 5.287 4.057 8.488 1.00 56.06 82 ASP A CA 1
ATOM 608 C C . ASP A 1 82 ? 4.633 4.089 9.870 1.00 56.06 82 ASP A C 1
ATOM 610 O O . ASP A 1 82 ? 5.169 4.651 10.829 1.00 56.06 82 ASP A O 1
ATOM 614 N N . LEU A 1 83 ? 3.427 3.530 9.961 1.00 53.81 83 LEU A N 1
ATOM 615 C CA . LEU A 1 83 ? 2.695 3.438 11.223 1.00 53.81 83 LEU A CA 1
ATOM 616 C C . LEU A 1 83 ? 3.136 2.240 12.070 1.00 53.81 83 LEU A C 1
ATOM 618 O O . LEU A 1 83 ? 2.725 2.145 13.224 1.00 53.81 83 LEU A O 1
ATOM 622 N N . ASP A 1 84 ? 3.983 1.360 11.532 1.00 54.41 84 ASP A N 1
ATOM 623 C CA . ASP A 1 84 ? 4.480 0.173 12.241 1.00 54.41 84 ASP A CA 1
ATOM 624 C C . ASP A 1 84 ? 5.709 0.461 13.120 1.00 54.41 84 ASP A C 1
ATOM 626 O O . ASP A 1 84 ? 6.387 -0.431 13.634 1.00 54.41 84 ASP A O 1
ATOM 630 N N . ASP A 1 85 ? 5.986 1.747 13.328 1.00 47.06 85 ASP A N 1
ATOM 631 C CA . ASP A 1 85 ? 7.052 2.231 14.179 1.00 47.06 85 ASP A CA 1
ATOM 632 C C . ASP A 1 85 ? 6.694 1.930 15.645 1.00 47.06 85 ASP A C 1
ATOM 634 O O . ASP A 1 85 ? 6.176 2.762 16.401 1.00 47.06 85 ASP A O 1
ATOM 638 N N . ARG A 1 86 ? 7.038 0.709 16.076 1.00 44.69 86 ARG A N 1
ATOM 639 C CA . ARG A 1 86 ? 7.551 0.440 17.421 1.00 44.69 86 ARG A CA 1
ATOM 640 C C . ARG A 1 86 ? 8.740 1.370 17.638 1.00 44.69 86 ARG A C 1
ATOM 642 O O . ARG A 1 86 ? 9.891 0.948 17.578 1.00 44.69 86 ARG A O 1
ATOM 649 N N . GLN A 1 87 ? 8.457 2.647 17.869 1.00 46.69 87 GLN A N 1
ATOM 650 C CA . GLN A 1 87 ? 9.462 3.625 18.216 1.00 46.69 87 GLN A CA 1
ATOM 651 C C . GLN A 1 87 ? 10.087 3.154 19.517 1.00 46.69 87 GLN A C 1
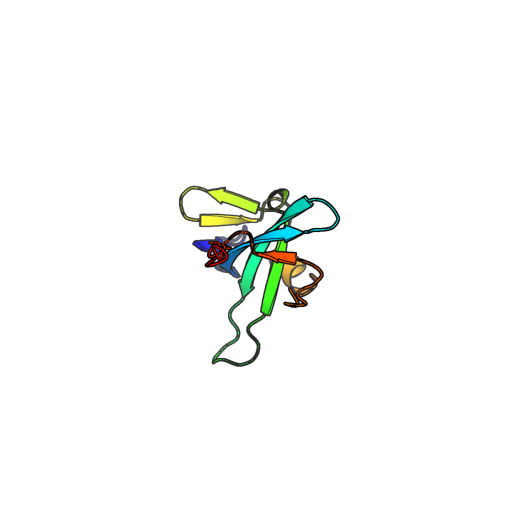ATOM 653 O O . GLN A 1 87 ? 9.492 3.213 20.595 1.00 46.69 87 GLN A O 1
ATOM 658 N N . GLN A 1 88 ? 11.290 2.616 19.373 1.00 43.88 88 GLN A N 1
ATOM 659 C CA . GLN A 1 88 ? 12.238 2.409 20.436 1.00 43.88 88 GLN A CA 1
ATOM 660 C C . GLN A 1 88 ? 12.407 3.774 21.102 1.00 43.88 88 GLN A C 1
ATOM 662 O O . GLN A 1 88 ? 13.097 4.654 20.589 1.00 43.88 88 GLN A O 1
ATOM 667 N N . ILE A 1 89 ? 11.683 3.979 22.205 1.00 48.59 89 ILE A N 1
ATOM 668 C CA . ILE A 1 89 ? 11.826 5.154 23.051 1.00 48.59 89 ILE A CA 1
ATOM 669 C C . ILE A 1 89 ? 13.286 5.139 23.486 1.00 48.59 89 ILE A C 1
ATOM 671 O O . ILE A 1 89 ? 13.681 4.354 24.348 1.00 48.59 89 ILE A O 1
ATOM 675 N N . SER A 1 90 ? 14.107 5.965 22.843 1.00 44.34 90 SER A N 1
ATOM 676 C CA . SER A 1 90 ? 15.440 6.263 23.336 1.00 44.34 90 SER A CA 1
ATOM 677 C C . SER A 1 90 ? 15.233 7.046 24.622 1.00 44.34 90 SER A C 1
ATOM 679 O O . SER A 1 90 ? 15.021 8.256 24.600 1.00 44.34 90 SER A O 1
ATOM 681 N N . VAL A 1 91 ? 15.188 6.326 25.743 1.00 49.69 91 VAL A N 1
ATOM 682 C CA . VAL A 1 91 ? 15.240 6.918 27.075 1.00 49.69 91 VAL A CA 1
ATOM 683 C C . VAL A 1 91 ? 16.605 7.599 27.169 1.00 49.69 91 VAL A C 1
ATOM 685 O O . VAL A 1 91 ? 17.616 6.900 27.055 1.00 49.69 91 VAL A O 1
ATOM 688 N N . PRO A 1 92 ? 16.677 8.930 27.332 1.00 48.56 92 PRO A N 1
ATOM 689 C CA . PRO A 1 92 ? 17.955 9.585 27.550 1.00 48.56 92 PRO A CA 1
ATOM 690 C C . PRO A 1 92 ? 18.528 9.049 28.864 1.00 48.56 92 PRO A C 1
ATOM 692 O O . PRO A 1 92 ? 17.926 9.219 29.926 1.00 48.56 92 PRO A O 1
ATOM 695 N N . GLN A 1 93 ? 19.651 8.335 28.783 1.00 46.62 93 GLN A N 1
ATOM 696 C CA . GLN A 1 93 ? 20.410 7.982 29.976 1.00 46.62 93 GLN A CA 1
ATOM 697 C C . GLN A 1 93 ? 21.062 9.255 30.515 1.00 46.62 93 GLN A C 1
ATOM 699 O O . GLN A 1 93 ? 21.615 10.046 29.750 1.00 46.62 93 GLN A O 1
ATOM 704 N N . GLN A 1 94 ? 20.865 9.454 31.817 1.00 46.97 94 GLN A N 1
ATOM 705 C CA . GLN A 1 94 ? 21.274 10.618 32.600 1.00 46.97 94 GLN A CA 1
ATOM 706 C C . GLN A 1 94 ? 22.791 10.752 32.704 1.00 46.97 94 GLN A C 1
ATOM 708 O O . GLN A 1 94 ? 23.471 9.701 32.739 1.00 46.97 94 GLN A O 1
#

Secondary structure (DSSP, 8-state):
-EEE-TTS-EEEEEEEEEEETTT--EEEEEEE--GGGS--EEEEEEGGGEEEETTEEEESS--HHHHTTSPB----TTTEEETT----------